Protein AF-A0A1R1XCZ3-F1 (afdb_monomer)

Structure (mmCIF, N/CA/C/O backbone):
data_AF-A0A1R1XCZ3-F1
#
_entry.id   AF-A0A1R1XCZ3-F1
#
loop_
_atom_site.group_PDB
_atom_site.id
_atom_site.type_symbol
_atom_site.label_atom_id
_atom_site.label_alt_id
_atom_site.label_comp_id
_atom_site.label_asym_id
_atom_site.label_entity_id
_atom_site.label_seq_id
_atom_site.pdbx_PDB_ins_code
_atom_site.Cartn_x
_atom_site.Cartn_y
_atom_site.Cartn_z
_atom_site.occupancy
_atom_site.B_iso_or_equiv
_atom_site.auth_seq_id
_atom_site.auth_comp_id
_atom_site.auth_asym_id
_atom_site.auth_atom_id
_atom_site.pdbx_PDB_model_num
ATOM 1 N N . MET A 1 1 ? -17.080 -9.116 -3.476 1.00 47.72 1 MET A N 1
ATOM 2 C CA . MET A 1 1 ? -17.722 -8.743 -2.199 1.00 47.72 1 MET A CA 1
ATOM 3 C C . MET A 1 1 ? -16.732 -7.868 -1.464 1.00 47.72 1 MET A C 1
ATOM 5 O O . MET A 1 1 ? -15.690 -8.380 -1.090 1.00 47.72 1 MET A O 1
ATOM 9 N N . SER A 1 2 ? -16.988 -6.566 -1.358 1.00 59.91 2 SER A N 1
ATOM 10 C CA . SER A 1 2 ? -16.030 -5.644 -0.747 1.00 59.91 2 SER A CA 1
ATOM 11 C C . SER A 1 2 ? -15.953 -5.875 0.763 1.00 59.91 2 SER A C 1
ATOM 13 O O . SER A 1 2 ? -16.991 -5.966 1.418 1.00 59.91 2 SER A O 1
ATOM 15 N N . VAL A 1 3 ? -14.745 -5.990 1.321 1.00 76.75 3 VAL A N 1
ATOM 16 C CA . VAL A 1 3 ? -14.557 -6.176 2.770 1.00 76.75 3 VAL A CA 1
ATOM 17 C C . VAL A 1 3 ? -14.950 -4.888 3.483 1.00 76.75 3 VAL A C 1
ATOM 19 O O . VAL A 1 3 ? -14.201 -3.910 3.471 1.00 76.75 3 VAL A O 1
ATOM 22 N N . ASN A 1 4 ? -16.130 -4.905 4.097 1.00 72.69 4 ASN A N 1
ATOM 23 C CA . ASN A 1 4 ? -16.708 -3.773 4.804 1.00 72.69 4 ASN A CA 1
ATOM 24 C C . ASN A 1 4 ? -16.587 -4.026 6.312 1.00 72.69 4 ASN A C 1
ATOM 26 O O . ASN A 1 4 ? -17.414 -4.713 6.901 1.00 72.69 4 ASN A O 1
ATOM 30 N N . LYS A 1 5 ? -15.491 -3.543 6.899 1.00 81.69 5 LYS A N 1
ATOM 31 C CA . LYS A 1 5 ? -15.247 -3.553 8.348 1.00 81.69 5 LYS A CA 1
ATOM 32 C C . LYS A 1 5 ? -15.226 -2.118 8.852 1.00 81.69 5 LYS A C 1
ATOM 34 O O . LYS A 1 5 ? -14.795 -1.219 8.122 1.00 81.69 5 LYS A O 1
ATOM 39 N N . THR A 1 6 ? -15.649 -1.924 10.092 1.00 86.31 6 THR A N 1
ATOM 40 C CA . THR A 1 6 ? -15.598 -0.629 10.779 1.00 86.31 6 THR A CA 1
ATOM 41 C C . THR A 1 6 ? -14.154 -0.191 11.040 1.00 86.31 6 THR A C 1
ATOM 43 O O . THR A 1 6 ? -13.223 -0.998 11.017 1.00 86.31 6 THR A O 1
ATOM 46 N N . GLU A 1 7 ? -13.935 1.105 11.281 1.00 85.00 7 GLU A N 1
ATOM 47 C CA . GLU A 1 7 ? -12.593 1.610 11.601 1.00 85.00 7 GLU A CA 1
ATOM 48 C C . GLU A 1 7 ? -12.005 0.965 12.861 1.00 85.00 7 GLU A C 1
ATOM 50 O O . GLU A 1 7 ? -10.797 0.750 12.924 1.00 85.00 7 GLU A O 1
ATOM 55 N N . ASP A 1 8 ? -12.849 0.630 13.837 1.00 86.88 8 ASP A N 1
ATOM 56 C CA . ASP A 1 8 ? -12.435 -0.014 15.083 1.00 86.88 8 ASP A CA 1
ATOM 57 C C . ASP A 1 8 ? -11.948 -1.451 14.843 1.00 86.88 8 ASP A C 1
ATOM 59 O O . ASP A 1 8 ? -10.844 -1.815 15.247 1.00 86.88 8 ASP A O 1
ATOM 63 N N . GLU A 1 9 ? -12.681 -2.230 14.041 1.00 87.81 9 GLU A N 1
ATOM 64 C CA . GLU A 1 9 ? -12.241 -3.563 13.610 1.00 87.81 9 GLU A CA 1
ATOM 65 C C . GLU A 1 9 ? -10.927 -3.510 12.826 1.00 87.81 9 GLU A C 1
ATOM 67 O O . GLU A 1 9 ? -10.062 -4.374 12.979 1.00 87.81 9 GLU A O 1
ATOM 72 N N . TRP A 1 10 ? -10.746 -2.487 11.989 1.00 88.44 10 TRP A N 1
ATOM 73 C CA . TRP A 1 10 ? -9.482 -2.287 11.290 1.00 88.44 10 TRP A CA 1
ATOM 74 C C . TRP A 1 10 ? -8.340 -1.960 12.243 1.00 88.44 10 TRP A C 1
ATOM 76 O O . TRP A 1 10 ? -7.253 -2.488 12.046 1.00 88.44 10 TRP A O 1
ATOM 86 N N . ARG A 1 11 ? -8.565 -1.136 13.271 1.00 86.88 11 ARG A N 1
ATOM 87 C CA . ARG A 1 11 ? -7.562 -0.837 14.308 1.00 86.88 11 ARG A CA 1
ATOM 88 C C . ARG A 1 11 ? -7.225 -2.053 15.169 1.00 86.88 11 ARG A C 1
ATOM 90 O O . ARG A 1 11 ? -6.105 -2.135 15.655 1.00 86.88 11 ARG A O 1
ATOM 97 N N . ALA A 1 12 ? -8.166 -2.980 15.345 1.00 87.00 12 ALA A N 1
ATOM 98 C CA . ALA A 1 12 ? -7.936 -4.224 16.074 1.00 87.00 12 ALA A CA 1
ATOM 99 C C . ALA A 1 12 ? -7.111 -5.244 15.268 1.00 87.00 12 ALA A C 1
ATOM 101 O O . ALA A 1 12 ? -6.328 -5.996 15.843 1.00 87.00 12 ALA A O 1
ATOM 102 N N . VAL A 1 13 ? -7.277 -5.280 13.940 1.00 85.88 13 VAL A N 1
ATOM 103 C CA . VAL A 1 13 ? -6.574 -6.229 13.053 1.00 85.88 13 VAL A CA 1
ATOM 104 C C . VAL A 1 13 ? -5.239 -5.676 12.547 1.00 85.88 13 VAL A C 1
ATOM 106 O O . VAL A 1 13 ? -4.276 -6.425 12.390 1.00 85.88 13 VAL A O 1
ATOM 109 N N . LEU A 1 14 ? -5.174 -4.376 12.260 1.00 86.50 14 LEU A N 1
ATOM 110 C CA . LEU A 1 14 ? -4.005 -3.720 11.682 1.00 86.50 14 LEU A CA 1
ATOM 111 C C . LEU A 1 14 ? -3.144 -3.079 12.763 1.00 86.50 14 LEU A C 1
ATOM 113 O O . LEU A 1 14 ? -3.638 -2.462 13.702 1.00 86.50 14 LEU A O 1
ATOM 117 N N . SER A 1 15 ? -1.830 -3.113 12.558 1.00 87.44 15 SER A N 1
ATOM 118 C CA . SER A 1 15 ? -0.923 -2.284 13.353 1.00 87.44 15 SER A CA 1
ATOM 119 C C . SER A 1 15 ? -1.208 -0.791 13.105 1.00 87.44 15 SER A C 1
ATOM 121 O O . SER A 1 15 ? -1.622 -0.433 11.998 1.00 87.44 15 SER A O 1
ATOM 123 N N . PRO A 1 16 ? -0.926 0.114 14.062 1.00 87.69 16 PRO A N 1
ATOM 124 C CA . PRO A 1 16 ? -1.190 1.550 13.908 1.00 87.69 16 PRO A CA 1
ATOM 125 C C . PRO A 1 16 ? -0.598 2.156 12.626 1.00 87.69 16 PRO A C 1
ATOM 127 O 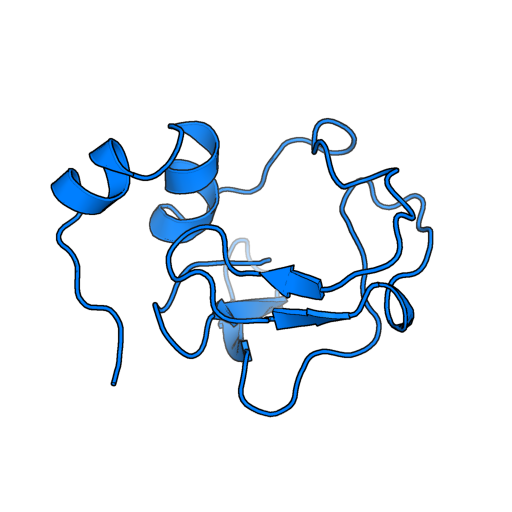O . PRO A 1 16 ? -1.231 2.982 11.970 1.00 87.69 16 PRO A O 1
ATOM 130 N N . GLU A 1 17 ? 0.594 1.705 12.230 1.00 85.38 17 GLU A N 1
ATOM 131 C CA . GLU A 1 17 ? 1.256 2.124 10.991 1.00 85.38 17 GLU A CA 1
ATOM 132 C C . GLU A 1 17 ? 0.519 1.623 9.742 1.00 85.38 17 GLU A C 1
ATOM 134 O O . GLU A 1 17 ? 0.271 2.394 8.818 1.00 85.38 17 GLU A O 1
ATOM 139 N N . GLN A 1 18 ? 0.094 0.356 9.736 1.00 86.12 18 GLN A N 1
ATOM 140 C CA . GLN A 1 18 ? -0.673 -0.230 8.635 1.00 86.12 18 GLN A CA 1
ATOM 141 C C . GLN A 1 18 ? -2.043 0.433 8.495 1.00 86.12 18 GLN A C 1
ATOM 143 O O . GLN A 1 18 ? -2.470 0.714 7.380 1.00 86.12 18 GLN A O 1
ATOM 148 N N . PHE A 1 19 ? -2.717 0.719 9.613 1.00 88.06 19 PHE A N 1
ATOM 149 C CA . PHE A 1 19 ? -3.982 1.448 9.619 1.00 88.06 19 PHE A CA 1
ATOM 150 C C . PHE A 1 19 ? -3.806 2.855 9.038 1.00 88.06 19 PHE A C 1
ATOM 152 O O . PHE A 1 19 ? -4.580 3.278 8.180 1.00 88.06 19 PHE A O 1
ATOM 159 N N . LYS A 1 20 ? -2.749 3.567 9.445 1.00 88.31 20 LYS A N 1
ATOM 160 C CA . LYS A 1 20 ? -2.437 4.897 8.915 1.00 88.31 20 LYS A CA 1
ATOM 161 C C . LYS A 1 20 ? -2.194 4.871 7.404 1.00 88.31 20 LYS A C 1
ATOM 163 O O . LYS A 1 20 ? -2.717 5.728 6.699 1.00 88.31 20 LYS A O 1
ATOM 168 N N . VAL A 1 21 ? -1.457 3.887 6.895 1.00 88.88 21 VAL A N 1
ATOM 169 C CA . VAL A 1 21 ? -1.216 3.754 5.450 1.00 88.88 21 VAL A CA 1
ATOM 170 C C . VAL A 1 21 ? -2.501 3.368 4.715 1.00 88.88 21 VAL A C 1
ATOM 172 O O . VAL A 1 21 ? -2.978 4.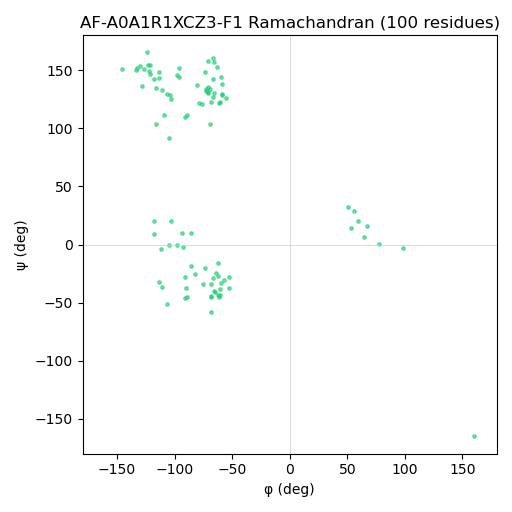134 3.886 1.00 88.88 21 VAL A O 1
ATOM 175 N N . LEU A 1 22 ? -3.126 2.243 5.078 1.00 88.56 22 LEU A N 1
ATOM 176 C CA . LEU A 1 22 ? -4.272 1.673 4.358 1.00 88.56 22 LEU A CA 1
ATOM 177 C C . LEU A 1 22 ? -5.553 2.508 4.456 1.00 88.56 22 LEU A C 1
ATOM 179 O O . LEU A 1 22 ? -6.351 2.492 3.520 1.00 88.56 22 LEU A O 1
ATOM 183 N N . ARG A 1 23 ? -5.805 3.177 5.588 1.00 88.00 23 ARG A N 1
ATOM 184 C CA . ARG A 1 23 ? -7.073 3.885 5.846 1.00 88.00 23 ARG A CA 1
ATOM 185 C C . ARG A 1 23 ? -6.928 5.399 5.876 1.00 88.00 23 ARG A C 1
ATOM 187 O O . ARG A 1 23 ? -7.810 6.081 5.370 1.00 88.00 23 ARG A O 1
ATOM 194 N N . GLN A 1 24 ? -5.821 5.929 6.393 1.00 87.19 24 GLN A N 1
ATOM 195 C C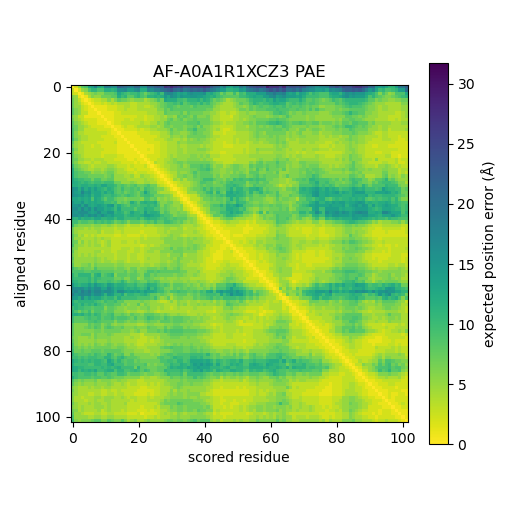A . GLN A 1 24 ? -5.596 7.382 6.441 1.00 87.19 24 GLN A CA 1
ATOM 196 C C . GLN A 1 24 ? -4.810 7.918 5.236 1.00 87.19 24 GLN A C 1
ATOM 198 O O . GLN A 1 24 ? -4.387 9.072 5.265 1.00 87.19 24 GLN A O 1
ATOM 203 N N . LYS A 1 25 ? -4.593 7.094 4.196 1.00 84.25 25 LYS A N 1
ATOM 204 C CA . LYS A 1 25 ? -3.775 7.427 3.014 1.00 84.25 25 LYS A CA 1
ATOM 205 C C . LYS A 1 25 ? -2.390 7.968 3.386 1.00 84.25 25 LYS A C 1
ATOM 207 O O . LYS A 1 25 ? -1.842 8.859 2.739 1.00 84.25 25 LYS A O 1
ATOM 212 N N . GLY A 1 26 ? -1.850 7.479 4.501 1.00 82.62 26 GLY A N 1
ATOM 213 C CA . GLY A 1 26 ? -0.524 7.845 4.958 1.00 82.62 26 GLY A CA 1
ATOM 214 C C . GLY A 1 26 ? 0.540 7.187 4.091 1.00 82.62 26 GLY A C 1
ATOM 215 O O . GLY A 1 26 ? 0.378 6.062 3.635 1.00 82.62 26 GLY A O 1
ATOM 216 N N . THR A 1 27 ? 1.671 7.857 3.925 1.00 81.81 27 THR A N 1
ATOM 217 C CA . THR A 1 27 ? 2.855 7.261 3.300 1.00 81.81 27 THR A CA 1
ATOM 218 C C . THR A 1 27 ? 3.865 6.926 4.391 1.00 81.81 27 THR A C 1
ATOM 220 O O . THR A 1 27 ? 4.175 7.769 5.239 1.00 81.81 27 THR A O 1
ATOM 223 N N . GLU A 1 28 ? 4.355 5.686 4.409 1.00 80.25 28 GLU A N 1
ATOM 224 C CA . GLU A 1 28 ? 5.432 5.290 5.321 1.00 80.25 28 GLU A CA 1
ATOM 225 C C . GLU A 1 28 ? 6.735 6.030 4.984 1.00 80.25 28 GLU A C 1
ATOM 227 O O . GLU A 1 28 ? 6.935 6.485 3.855 1.00 80.25 28 GLU A O 1
ATOM 232 N N . ARG A 1 29 ? 7.645 6.154 5.956 1.00 78.44 29 ARG A N 1
ATOM 233 C CA . ARG A 1 29 ? 8.957 6.767 5.705 1.00 78.44 29 ARG A CA 1
ATOM 234 C C . ARG A 1 29 ? 9.778 5.887 4.749 1.00 78.44 29 ARG A C 1
ATOM 236 O O . ARG A 1 29 ? 9.751 4.662 4.890 1.00 78.44 29 ARG A O 1
ATOM 243 N N . PRO A 1 30 ? 10.551 6.485 3.826 1.00 75.75 30 PRO A N 1
ATOM 244 C CA . PRO A 1 30 ? 11.375 5.717 2.901 1.00 75.75 30 PRO A CA 1
ATOM 245 C C . PRO A 1 30 ? 12.387 4.849 3.660 1.00 75.75 30 PRO A C 1
ATOM 247 O O . PRO A 1 30 ? 12.927 5.268 4.684 1.00 75.75 30 PRO A O 1
ATOM 250 N N . PHE A 1 31 ? 12.654 3.649 3.140 1.00 69.81 31 PHE A N 1
ATOM 251 C CA . PHE A 1 31 ? 13.596 2.651 3.674 1.00 69.81 31 PHE A CA 1
ATOM 252 C C . PHE A 1 31 ? 13.249 2.049 5.047 1.00 69.81 31 PHE A C 1
ATOM 254 O O . PHE A 1 31 ? 14.039 1.265 5.570 1.00 69.81 31 PHE A O 1
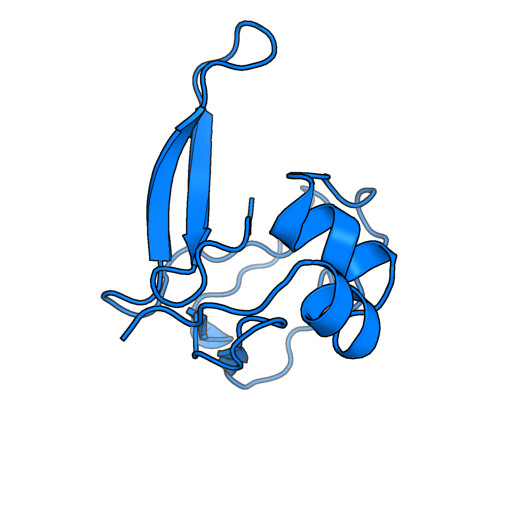ATOM 261 N N . VAL A 1 32 ? 12.079 2.357 5.616 1.00 74.62 32 VAL A N 1
ATOM 262 C CA . VAL A 1 32 ? 11.641 1.804 6.914 1.00 74.62 32 VAL A CA 1
ATOM 263 C C . VAL A 1 32 ? 10.831 0.514 6.746 1.00 74.62 32 VAL A 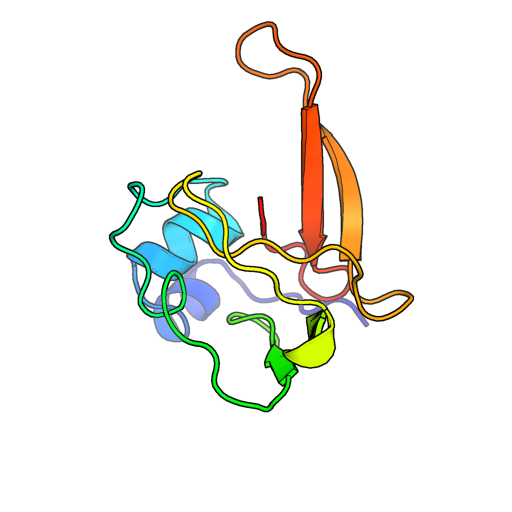C 1
ATOM 265 O O . VAL A 1 32 ? 10.871 -0.362 7.611 1.00 74.62 32 VAL A O 1
ATOM 268 N N . GLY A 1 33 ? 10.144 0.354 5.614 1.00 70.44 33 GLY A N 1
ATOM 269 C CA . GLY A 1 33 ? 9.290 -0.797 5.347 1.00 70.44 33 GLY A CA 1
ATOM 270 C C . GLY A 1 33 ? 10.023 -2.138 5.404 1.00 70.44 33 GLY A C 1
ATOM 271 O O . GLY A 1 33 ? 11.008 -2.375 4.700 1.00 70.44 33 GLY A O 1
ATOM 272 N N . LYS A 1 34 ? 9.474 -3.086 6.178 1.00 70.00 34 LYS A N 1
ATOM 273 C CA . LYS A 1 34 ? 9.975 -4.474 6.303 1.00 70.00 34 LYS A CA 1
ATOM 274 C C . LYS A 1 34 ? 10.140 -5.172 4.947 1.00 70.00 34 LYS A C 1
ATOM 276 O O . LYS A 1 34 ? 10.971 -6.068 4.798 1.00 70.00 34 LYS A O 1
ATOM 281 N N . TYR A 1 35 ? 9.340 -4.773 3.960 1.00 69.44 35 TYR A N 1
ATOM 282 C CA . TYR A 1 35 ? 9.347 -5.348 2.621 1.00 69.44 35 TYR A CA 1
ATOM 283 C C . TYR A 1 35 ? 10.158 -4.547 1.604 1.00 69.44 35 TYR A C 1
ATOM 285 O O . TYR A 1 35 ? 10.262 -5.001 0.471 1.00 69.44 35 TYR A O 1
ATOM 293 N N . THR A 1 36 ? 10.776 -3.419 1.957 1.00 64.94 36 THR A N 1
ATOM 294 C CA . THR A 1 36 ? 11.524 -2.599 0.991 1.00 64.94 36 THR A CA 1
ATOM 295 C C . THR A 1 36 ? 12.712 -3.359 0.391 1.00 64.94 36 THR A C 1
ATOM 297 O O . THR A 1 36 ? 12.880 -3.361 -0.823 1.00 64.94 36 THR A O 1
ATOM 300 N N . ASN A 1 37 ? 13.474 -4.093 1.211 1.00 64.12 37 ASN A N 1
ATOM 301 C CA . ASN A 1 37 ? 14.649 -4.859 0.762 1.00 64.12 37 ASN A CA 1
ATOM 302 C C . ASN A 1 37 ? 14.430 -6.378 0.676 1.00 64.12 37 ASN A C 1
ATOM 304 O O . ASN A 1 37 ? 15.351 -7.105 0.312 1.00 64.12 37 ASN A O 1
ATOM 308 N N . LYS A 1 38 ? 13.234 -6.880 1.008 1.00 72.06 38 LYS A N 1
ATOM 309 C CA . LYS A 1 38 ? 12.944 -8.317 0.901 1.00 72.06 38 LYS A CA 1
ATOM 310 C C . LYS A 1 38 ? 12.796 -8.737 -0.555 1.00 72.06 38 LYS A C 1
ATOM 312 O O . LYS A 1 38 ? 12.025 -8.131 -1.290 1.00 72.06 38 LYS A O 1
ATOM 317 N N . THR A 1 39 ? 13.451 -9.818 -0.942 1.00 66.38 39 THR A N 1
ATOM 318 C CA . THR A 1 39 ? 13.316 -10.445 -2.268 1.00 66.38 39 THR A CA 1
ATOM 319 C C . THR A 1 39 ? 12.770 -11.865 -2.171 1.00 66.38 39 THR A C 1
ATOM 321 O O . THR A 1 39 ? 12.952 -12.648 -3.094 1.00 66.38 39 THR A O 1
ATOM 324 N N . ASP A 1 40 ? 12.118 -12.199 -1.054 1.00 75.31 40 ASP A N 1
ATOM 325 C CA . ASP A 1 40 ? 11.546 -13.527 -0.840 1.00 75.31 40 ASP A CA 1
ATOM 326 C C . ASP A 1 40 ? 10.525 -13.867 -1.932 1.00 75.31 40 ASP A C 1
ATOM 328 O O . ASP A 1 40 ? 9.706 -13.024 -2.330 1.00 75.31 40 ASP A O 1
ATOM 332 N N . GLU A 1 41 ? 10.576 -15.113 -2.398 1.00 80.19 41 GLU A N 1
ATOM 333 C CA . GLU A 1 41 ? 9.620 -15.651 -3.355 1.00 80.19 41 GLU A CA 1
ATOM 334 C C . GLU A 1 41 ? 8.258 -15.863 -2.687 1.00 80.19 41 GLU A C 1
ATOM 336 O O . GLU A 1 41 ? 8.158 -16.434 -1.601 1.00 80.19 41 GLU A O 1
ATOM 341 N N . GLY A 1 42 ? 7.190 -15.377 -3.320 1.00 87.06 42 GLY A N 1
ATOM 342 C CA . GLY A 1 42 ? 5.843 -15.475 -2.777 1.00 87.06 42 GLY A CA 1
ATOM 343 C C . GLY A 1 42 ? 4.864 -14.478 -3.384 1.00 87.06 42 GLY A C 1
ATOM 344 O O . GLY A 1 42 ? 5.099 -13.872 -4.431 1.00 87.06 42 GLY A O 1
ATOM 345 N N . THR A 1 43 ? 3.734 -14.311 -2.705 1.00 88.75 43 THR A N 1
ATOM 346 C CA . THR A 1 43 ? 2.696 -13.345 -3.076 1.00 88.75 43 THR A CA 1
ATOM 347 C C . THR A 1 43 ? 2.574 -12.299 -1.975 1.00 88.75 43 THR A C 1
ATOM 349 O O . THR A 1 43 ? 2.587 -12.623 -0.790 1.00 88.75 43 THR A O 1
ATOM 352 N N . TYR A 1 44 ? 2.507 -11.034 -2.374 1.00 88.44 44 TYR A N 1
ATOM 353 C CA . TYR A 1 44 ? 2.266 -9.906 -1.490 1.00 88.44 44 TYR A CA 1
ATOM 354 C C . TYR A 1 44 ? 0.765 -9.701 -1.392 1.00 88.44 44 TYR A C 1
ATOM 356 O O . TYR A 1 44 ? 0.112 -9.302 -2.362 1.00 88.44 44 TYR A O 1
ATOM 364 N N . ASN A 1 45 ? 0.229 -9.985 -0.214 1.00 90.94 45 ASN A N 1
ATOM 365 C CA . ASN A 1 45 ? -1.192 -9.889 0.059 1.00 90.94 45 ASN A CA 1
ATOM 366 C C . ASN A 1 45 ? -1.510 -8.543 0.719 1.00 90.94 45 ASN A C 1
ATOM 368 O O . ASN A 1 45 ? -0.673 -7.938 1.392 1.00 90.94 45 ASN A O 1
ATOM 372 N N . CYS A 1 46 ? -2.733 -8.060 0.520 1.00 89.38 46 CYS A N 1
ATOM 373 C CA . CYS A 1 46 ? -3.232 -6.878 1.202 1.00 89.38 46 CYS A CA 1
ATOM 374 C C . CYS A 1 46 ? -3.230 -7.125 2.712 1.00 89.38 46 CYS A C 1
ATOM 376 O O . CYS A 1 46 ? -3.928 -8.020 3.175 1.00 89.38 46 CYS A O 1
ATOM 378 N N . ALA A 1 47 ? -2.538 -6.289 3.487 1.00 86.38 47 ALA A N 1
ATOM 379 C CA . ALA A 1 47 ? -2.480 -6.457 4.940 1.00 86.38 47 ALA A CA 1
ATOM 380 C C . ALA A 1 47 ? -3.850 -6.326 5.639 1.00 86.38 47 ALA A C 1
ATOM 382 O O . ALA A 1 47 ? -3.979 -6.725 6.788 1.00 86.38 47 ALA A O 1
ATOM 383 N N . GLY A 1 48 ? -4.872 -5.775 4.968 1.00 84.50 48 GLY A N 1
ATOM 384 C CA . GLY A 1 48 ? -6.227 -5.698 5.518 1.00 84.50 48 GLY A CA 1
ATOM 385 C C . GLY A 1 48 ? -7.131 -6.887 5.178 1.00 84.50 48 GLY A C 1
ATOM 386 O O . GLY A 1 48 ? -7.862 -7.383 6.030 1.00 84.50 48 GLY A O 1
ATOM 387 N N . CYS A 1 49 ? -7.155 -7.317 3.920 1.00 87.06 49 CYS A N 1
ATOM 388 C CA . CYS A 1 49 ? -8.118 -8.325 3.456 1.00 87.06 49 CYS A CA 1
ATOM 389 C C . CYS A 1 49 ? -7.479 -9.617 2.956 1.00 87.06 49 CYS A C 1
ATOM 391 O O . CYS A 1 49 ? -8.167 -10.415 2.323 1.00 87.06 49 CYS A O 1
ATOM 393 N N . ASP A 1 50 ? -6.170 -9.775 3.153 1.00 87.50 50 ASP A N 1
ATOM 394 C CA . ASP A 1 50 ? -5.368 -10.927 2.731 1.00 87.50 50 ASP A CA 1
ATOM 395 C C . ASP A 1 50 ? -5.484 -11.286 1.242 1.00 87.50 50 ASP A C 1
ATOM 397 O O . ASP A 1 50 ? -5.037 -12.340 0.796 1.00 87.50 50 ASP A O 1
ATOM 401 N N . THR A 1 51 ? -6.040 -10.385 0.432 1.00 89.81 51 THR A N 1
ATOM 402 C CA . THR A 1 51 ? -6.212 -10.594 -1.005 1.00 89.81 51 THR A CA 1
ATOM 403 C C . THR A 1 51 ? -4.856 -10.491 -1.696 1.00 89.81 51 THR A C 1
ATOM 405 O O . THR A 1 51 ? -4.116 -9.547 -1.412 1.00 89.81 51 THR A O 1
ATOM 408 N N . PRO A 1 52 ? -4.506 -11.418 -2.599 1.00 91.19 52 PRO A N 1
ATOM 409 C CA . PRO A 1 52 ? -3.226 -11.386 -3.294 1.00 91.19 52 PRO A CA 1
ATOM 410 C C . PRO A 1 52 ? -3.167 -10.186 -4.254 1.00 91.19 52 PRO A C 1
ATOM 412 O O . PRO A 1 52 ? -4.015 -10.056 -5.133 1.00 91.19 52 PRO A O 1
ATOM 415 N N . LEU A 1 53 ? -2.172 -9.306 -4.084 1.00 90.25 53 LEU A N 1
ATOM 416 C CA . LEU A 1 53 ? -2.023 -8.062 -4.856 1.00 90.25 53 LEU A CA 1
ATOM 417 C C . LEU A 1 53 ? -0.886 -8.138 -5.877 1.00 90.25 53 LEU A C 1
ATOM 419 O O . LEU A 1 53 ? -1.086 -7.841 -7.053 1.00 90.25 53 LEU A O 1
ATOM 423 N N . TYR A 1 54 ? 0.306 -8.541 -5.435 1.00 89.69 54 TYR A N 1
ATOM 424 C CA . TYR A 1 54 ? 1.516 -8.553 -6.262 1.00 89.69 54 TYR A CA 1
ATOM 425 C C . TYR A 1 54 ? 2.253 -9.878 -6.125 1.00 89.69 54 TYR A C 1
ATOM 427 O O . TYR A 1 54 ? 2.202 -10.521 -5.078 1.00 89.69 54 TYR A O 1
ATOM 435 N N . LYS A 1 55 ? 2.979 -10.283 -7.165 1.00 89.06 55 LYS A N 1
ATOM 436 C CA . LYS A 1 55 ? 3.864 -11.451 -7.106 1.00 89.06 55 LYS A CA 1
ATOM 437 C C . LYS A 1 55 ? 5.293 -10.988 -6.847 1.00 89.06 55 LYS A C 1
ATOM 439 O O . LYS A 1 55 ? 5.709 -9.947 -7.342 1.00 89.06 55 LYS A O 1
ATOM 444 N N . SER A 1 56 ? 6.079 -11.768 -6.112 1.00 86.69 56 SER A N 1
ATOM 445 C CA . SER A 1 56 ? 7.512 -11.492 -5.936 1.00 86.69 56 SER A CA 1
ATOM 446 C C . SER A 1 56 ? 8.265 -11.420 -7.261 1.00 86.69 56 SER A C 1
ATOM 448 O O . SER A 1 56 ? 9.196 -10.636 -7.385 1.00 86.69 56 SER A O 1
ATOM 450 N N . THR A 1 57 ? 7.821 -12.171 -8.270 1.00 85.62 57 THR A N 1
ATOM 451 C CA . THR A 1 57 ? 8.393 -12.165 -9.623 1.00 85.62 57 THR A CA 1
ATOM 452 C C . THR A 1 57 ? 8.249 -10.820 -10.329 1.00 85.62 57 THR A C 1
ATOM 454 O O . THR A 1 57 ? 9.023 -10.526 -11.233 1.00 85.62 57 THR A O 1
ATOM 457 N N . THR A 1 58 ? 7.255 -10.010 -9.945 1.00 85.81 58 THR A N 1
ATOM 458 C CA . THR A 1 58 ? 7.029 -8.681 -10.529 1.00 85.81 58 THR A CA 1
ATOM 459 C C . THR A 1 58 ? 7.722 -7.575 -9.740 1.00 85.81 58 THR A C 1
ATOM 461 O O . THR A 1 58 ? 7.670 -6.402 -10.115 1.00 85.81 58 THR A O 1
ATOM 464 N N . LYS A 1 59 ? 8.383 -7.939 -8.638 1.00 83.38 59 LYS A N 1
ATOM 465 C CA . LYS A 1 59 ? 9.136 -7.022 -7.798 1.00 83.38 59 LYS A CA 1
ATOM 466 C C . LYS A 1 59 ? 10.499 -6.744 -8.408 1.00 83.38 59 LYS A C 1
ATOM 468 O O . LYS A 1 59 ? 11.200 -7.660 -8.826 1.00 83.38 59 LYS A O 1
ATOM 473 N N . PHE A 1 60 ? 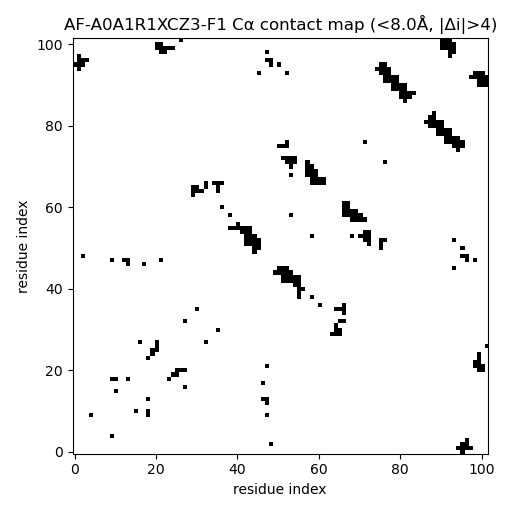10.912 -5.485 -8.376 1.00 81.25 60 PHE A N 1
ATOM 474 C CA . PHE A 1 60 ? 12.248 -5.086 -8.799 1.00 81.25 60 PHE A CA 1
ATOM 475 C C . PHE A 1 60 ? 12.878 -4.148 -7.773 1.00 81.25 60 PHE A C 1
ATOM 477 O O . PHE A 1 60 ? 12.192 -3.431 -7.042 1.00 81.25 60 PHE A O 1
ATOM 484 N N . LYS A 1 61 ? 14.210 -4.192 -7.677 1.00 73.38 61 LYS A N 1
ATOM 485 C CA . LYS A 1 61 ? 14.955 -3.380 -6.717 1.00 73.38 61 LYS A CA 1
ATOM 486 C C . LYS A 1 61 ? 15.086 -1.958 -7.250 1.00 73.38 61 LYS A C 1
ATOM 488 O O . LYS A 1 61 ? 15.672 -1.739 -8.306 1.00 73.38 61 LYS A O 1
ATOM 493 N N . THR A 1 62 ? 14.591 -1.002 -6.483 1.00 72.88 62 THR A N 1
ATOM 494 C CA . THR A 1 62 ? 14.715 0.429 -6.756 1.00 72.88 62 THR A CA 1
ATOM 495 C C . THR A 1 62 ? 15.381 1.126 -5.578 1.00 72.88 62 THR A C 1
ATOM 497 O O . THR A 1 62 ? 15.319 0.676 -4.435 1.00 72.88 62 THR A O 1
ATOM 500 N N . SER A 1 63 ? 16.020 2.258 -5.852 1.00 70.38 63 SER A N 1
ATOM 501 C CA . SER A 1 63 ? 16.541 3.180 -4.839 1.00 70.38 63 SER A CA 1
ATOM 502 C C . SER A 1 63 ? 15.483 4.177 -4.349 1.00 70.38 63 SER A C 1
ATOM 504 O O . SER A 1 63 ? 15.824 5.114 -3.634 1.00 70.38 63 SER A O 1
ATOM 506 N N . CYS A 1 64 ? 14.204 3.999 -4.707 1.00 67.81 64 CYS A N 1
ATOM 507 C CA . CYS A 1 64 ? 13.155 4.958 -4.360 1.00 67.81 64 CYS A CA 1
ATOM 508 C C . CYS A 1 64 ? 12.759 4.916 -2.876 1.00 67.81 64 CYS A C 1
ATOM 510 O O . CYS A 1 6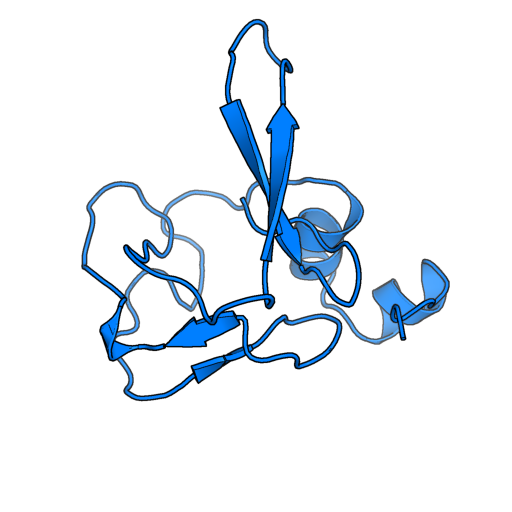4 ? 12.221 5.897 -2.382 1.00 67.81 64 CYS A O 1
ATOM 512 N N . GLY A 1 65 ? 13.048 3.822 -2.160 1.00 72.12 65 GLY A N 1
ATOM 513 C CA . GLY A 1 65 ? 12.777 3.688 -0.723 1.00 72.12 65 GLY A CA 1
ATOM 514 C C . GLY A 1 65 ? 11.496 2.935 -0.357 1.00 72.12 65 GLY A C 1
ATOM 515 O O . GLY A 1 65 ? 11.289 2.670 0.827 1.00 72.12 65 GLY A O 1
ATOM 516 N N . TRP A 1 66 ? 10.697 2.513 -1.342 1.00 79.44 66 TRP A N 1
ATOM 517 C CA . TRP A 1 66 ? 9.475 1.719 -1.158 1.00 79.44 66 TRP A CA 1
ATOM 518 C C . TRP A 1 66 ? 9.457 0.491 -2.081 1.00 79.44 66 TRP A C 1
ATOM 520 O O . TRP A 1 66 ? 10.092 0.503 -3.141 1.00 79.44 66 TRP A O 1
ATOM 530 N N . PRO A 1 67 ? 8.748 -0.590 -1.708 1.00 79.44 67 PRO A N 1
ATOM 531 C CA . PRO A 1 67 ? 8.659 -1.783 -2.542 1.00 79.44 67 PRO A CA 1
ATOM 532 C C . PRO A 1 67 ? 8.003 -1.458 -3.890 1.00 79.44 67 PRO A C 1
ATOM 534 O O . PRO A 1 67 ? 6.874 -0.981 -3.947 1.00 79.44 67 PRO A O 1
ATOM 537 N N . SER A 1 68 ? 8.728 -1.721 -4.978 1.00 82.94 68 SER A N 1
ATOM 538 C CA . SER A 1 68 ? 8.297 -1.407 -6.342 1.00 82.94 68 SER A CA 1
ATOM 539 C C . SER A 1 68 ? 7.992 -2.683 -7.126 1.00 82.94 68 SER A C 1
ATOM 541 O O . SER A 1 68 ? 8.779 -3.633 -7.122 1.00 82.94 68 SER A O 1
ATOM 543 N N . PHE A 1 69 ? 6.849 -2.688 -7.810 1.00 85.81 69 PHE A N 1
ATOM 544 C CA . PHE A 1 69 ? 6.380 -3.793 -8.643 1.00 85.81 69 PHE A CA 1
ATOM 545 C C . PHE A 1 69 ? 6.008 -3.252 -10.018 1.00 85.81 69 PHE A C 1
ATOM 547 O O . PHE A 1 69 ? 5.385 -2.196 -10.108 1.00 85.81 69 PHE A O 1
ATOM 554 N N . PHE A 1 70 ? 6.404 -3.944 -11.086 1.00 84.06 70 PHE A N 1
ATOM 555 C CA . PHE A 1 70 ? 6.067 -3.510 -12.446 1.00 84.06 70 PHE A CA 1
ATOM 556 C C . PHE A 1 70 ? 4.692 -4.019 -12.895 1.00 84.06 70 PHE A C 1
ATOM 558 O O . PHE A 1 70 ? 4.111 -3.469 -13.825 1.00 84.06 70 PHE A O 1
ATOM 565 N N . ASP A 1 71 ? 4.166 -5.051 -12.231 1.00 85.88 71 ASP A N 1
ATOM 566 C CA . ASP A 1 71 ? 2.891 -5.678 -12.568 1.00 85.88 71 ASP A CA 1
ATOM 567 C C . ASP A 1 71 ? 2.160 -6.154 -11.303 1.00 85.88 71 ASP A C 1
ATOM 569 O O . ASP A 1 71 ? 2.781 -6.471 -10.279 1.00 85.88 71 ASP A O 1
ATOM 573 N N . SER A 1 72 ? 0.832 -6.180 -11.381 1.00 89.06 72 SER A N 1
ATOM 574 C CA . SER A 1 72 ? -0.107 -6.494 -10.304 1.00 89.06 72 SER A CA 1
ATOM 575 C C . SER A 1 72 ? -1.048 -7.600 -10.749 1.00 89.06 72 SER A C 1
ATOM 577 O O . SER A 1 72 ? -1.421 -7.663 -11.917 1.00 89.06 72 SER A O 1
ATOM 579 N N . ILE A 1 73 ? -1.546 -8.399 -9.810 1.00 89.31 73 ILE A N 1
ATOM 580 C CA . ILE A 1 73 ? -2.515 -9.447 -10.126 1.00 89.31 73 ILE A CA 1
ATOM 581 C C . ILE A 1 73 ? -3.767 -8.820 -10.779 1.00 89.31 73 ILE A C 1
ATOM 583 O O . ILE A 1 73 ? -4.320 -7.855 -10.236 1.00 89.31 73 ILE A O 1
ATOM 587 N N . PRO A 1 74 ? -4.226 -9.336 -11.938 1.00 87.88 74 PRO A N 1
ATOM 588 C CA . PRO A 1 74 ? -5.365 -8.773 -12.655 1.00 87.88 74 PRO A CA 1
ATOM 589 C C . PRO A 1 74 ? -6.612 -8.686 -11.769 1.00 87.88 74 PRO A C 1
ATOM 591 O O . PRO A 1 74 ? -7.029 -9.675 -11.172 1.00 87.88 74 PRO A O 1
ATOM 594 N N . GLY A 1 75 ? -7.200 -7.491 -11.674 1.00 87.56 75 GLY A N 1
ATOM 595 C CA . GLY A 1 75 ? -8.390 -7.232 -10.855 1.00 87.56 75 GLY A CA 1
ATOM 596 C C . GLY A 1 75 ? -8.139 -7.092 -9.348 1.00 87.56 75 GLY A C 1
ATOM 597 O O . GLY A 1 75 ? -9.088 -6.853 -8.606 1.00 87.56 75 GLY A O 1
ATOM 598 N N . ALA A 1 76 ? -6.893 -7.203 -8.875 1.00 89.75 76 ALA A N 1
ATOM 599 C CA . ALA A 1 76 ? -6.574 -7.074 -7.451 1.00 89.75 76 ALA A CA 1
ATOM 600 C C . ALA A 1 76 ? -6.442 -5.613 -6.978 1.00 89.75 76 ALA A C 1
ATOM 602 O O . ALA A 1 76 ? -6.652 -5.315 -5.796 1.00 89.75 76 ALA A O 1
ATOM 603 N N . ILE A 1 77 ? -6.115 -4.697 -7.895 1.00 92.19 77 ILE A N 1
ATOM 604 C CA . ILE A 1 77 ? -5.931 -3.269 -7.619 1.00 92.19 77 ILE A CA 1
ATOM 605 C C . ILE A 1 77 ? -6.860 -2.401 -8.470 1.00 92.19 77 ILE A C 1
ATOM 607 O O . ILE A 1 77 ? -7.181 -2.740 -9.609 1.00 92.19 77 ILE A O 1
ATOM 611 N N . VAL A 1 78 ? -7.249 -1.256 -7.918 1.00 90.94 78 VAL A N 1
ATOM 612 C CA . VAL A 1 78 ? -7.977 -0.185 -8.604 1.00 90.94 78 VAL A CA 1
ATOM 613 C C . VAL A 1 78 ? -7.107 1.062 -8.589 1.00 90.94 78 VAL A C 1
ATOM 615 O O . VAL A 1 78 ? -6.397 1.325 -7.622 1.00 90.94 78 VAL A O 1
ATOM 618 N N . ARG A 1 79 ? -7.140 1.812 -9.688 1.00 91.75 79 ARG A N 1
ATOM 619 C CA . ARG A 1 79 ? -6.400 3.059 -9.855 1.00 91.75 79 ARG A CA 1
ATOM 620 C C . ARG A 1 79 ? -7.375 4.227 -9.768 1.00 91.75 79 ARG A C 1
ATOM 622 O O . ARG A 1 79 ? -8.390 4.217 -10.459 1.00 91.75 79 ARG A O 1
ATOM 629 N N . HIS A 1 80 ? -7.056 5.212 -8.943 1.00 88.25 80 HIS A N 1
ATOM 630 C CA . HIS A 1 80 ? -7.793 6.458 -8.786 1.00 88.25 80 HIS A CA 1
ATOM 631 C C . HIS A 1 80 ? -6.880 7.639 -9.090 1.00 88.25 80 HIS A C 1
ATOM 633 O O . HIS A 1 80 ? -5.682 7.604 -8.825 1.00 88.25 80 HIS A O 1
ATOM 639 N N . GLU A 1 81 ? -7.439 8.700 -9.654 1.00 89.50 81 GLU A N 1
ATOM 640 C CA . GLU A 1 81 ? -6.697 9.936 -9.874 1.00 89.50 81 GLU A CA 1
ATOM 641 C C . GLU A 1 81 ? -6.552 10.687 -8.545 1.00 89.50 81 GLU A C 1
ATOM 643 O O . GLU A 1 81 ? -7.544 11.044 -7.909 1.00 89.50 81 GLU A O 1
ATOM 648 N N . ASP A 1 82 ? -5.312 10.934 -8.132 1.00 85.50 82 ASP A N 1
ATOM 649 C CA . ASP A 1 82 ? -4.976 11.733 -6.960 1.00 85.50 82 ASP A CA 1
ATOM 650 C C . ASP A 1 82 ? -4.372 13.062 -7.417 1.00 85.50 82 ASP A C 1
ATOM 652 O O . ASP A 1 82 ? -3.274 13.109 -7.966 1.00 85.50 82 ASP A O 1
ATOM 656 N N . ASN A 1 83 ? -5.111 14.149 -7.195 1.00 85.88 83 ASN A N 1
ATOM 657 C CA . ASN A 1 83 ? -4.691 15.512 -7.541 1.00 85.88 83 ASN A CA 1
ATOM 658 C C . ASN A 1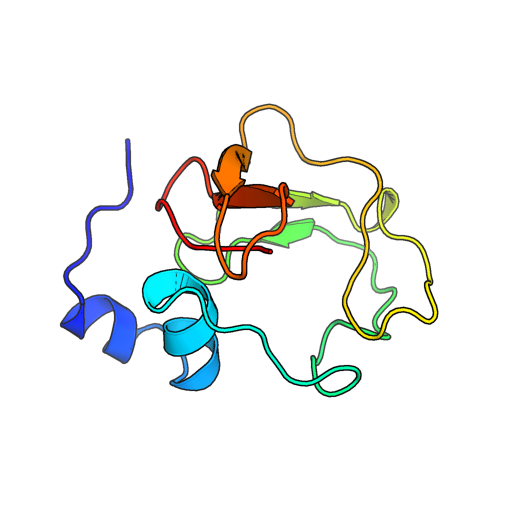 83 ? -4.218 16.307 -6.309 1.00 85.88 83 ASN A C 1
ATOM 660 O O . ASN A 1 83 ? -4.257 17.541 -6.291 1.00 85.88 83 ASN A O 1
ATOM 664 N N . SER A 1 84 ? -3.844 15.609 -5.234 1.00 79.31 84 SER A N 1
ATOM 665 C CA . SER A 1 84 ? -3.397 16.247 -3.999 1.00 79.31 84 SER A CA 1
ATOM 666 C C . SER A 1 84 ? -2.016 16.895 -4.166 1.00 79.31 84 SER A C 1
ATOM 668 O O . SER A 1 84 ? -1.248 16.569 -5.071 1.00 79.31 84 SER A O 1
ATOM 670 N N . LEU A 1 85 ? -1.704 17.869 -3.302 1.00 77.56 85 LEU A N 1
ATOM 671 C CA . LEU A 1 85 ? -0.422 18.595 -3.304 1.00 77.56 85 LEU A CA 1
ATOM 672 C C . LEU A 1 85 ? -0.073 19.273 -4.647 1.00 77.56 85 LEU A C 1
ATOM 674 O O . LEU A 1 85 ? 1.102 19.451 -4.955 1.00 77.56 85 LEU A O 1
ATOM 678 N N . PHE A 1 86 ? -1.082 19.663 -5.436 1.00 83.88 86 PHE A N 1
ATOM 679 C CA . PHE A 1 86 ? -0.916 20.250 -6.776 1.00 83.88 86 PHE A CA 1
ATOM 680 C C . PHE A 1 86 ? -0.181 19.339 -7.779 1.00 83.88 86 PHE A C 1
ATOM 682 O O . PHE A 1 86 ? 0.330 19.814 -8.793 1.00 83.88 86 PHE A O 1
ATOM 689 N N . MET A 1 87 ? -0.141 18.029 -7.525 1.00 82.50 87 MET A N 1
ATOM 690 C CA . MET A 1 87 ? 0.469 17.034 -8.407 1.00 82.50 87 MET A CA 1
ATOM 691 C C . MET A 1 87 ? -0.608 16.112 -8.969 1.00 82.50 87 MET A C 1
ATOM 693 O O . MET A 1 87 ? -1.541 15.757 -8.259 1.00 82.50 87 MET A O 1
ATOM 697 N N . LYS A 1 88 ? -0.466 15.689 -10.230 1.00 88.00 88 LYS A N 1
ATOM 698 C CA . LYS A 1 88 ? -1.303 14.632 -10.813 1.00 88.00 88 LYS A CA 1
ATOM 699 C C . LYS A 1 88 ? -0.631 13.286 -10.592 1.00 88.00 88 LYS A C 1
ATOM 701 O O . LYS A 1 88 ? 0.404 13.007 -11.197 1.00 88.00 88 LYS A O 1
ATOM 706 N N . ARG A 1 89 ? -1.209 12.468 -9.724 1.00 88.94 89 ARG A N 1
ATOM 707 C CA . ARG A 1 89 ? -0.754 11.116 -9.403 1.00 88.94 89 ARG A CA 1
ATOM 708 C C . ARG A 1 89 ? -1.885 10.123 -9.628 1.00 88.94 89 ARG A C 1
ATOM 710 O O . ARG A 1 89 ? -3.048 10.489 -9.779 1.00 88.94 89 ARG A O 1
ATOM 717 N N . THR A 1 90 ? -1.530 8.850 -9.661 1.00 88.94 90 THR A N 1
ATOM 718 C CA . THR A 1 90 ? -2.500 7.762 -9.713 1.00 88.94 90 THR A CA 1
ATOM 719 C C . THR A 1 90 ? -2.353 6.957 -8.437 1.00 88.94 90 THR A C 1
ATOM 721 O O . THR A 1 90 ? -1.395 6.204 -8.300 1.00 88.94 90 THR A O 1
ATOM 724 N N . GLU A 1 91 ? -3.287 7.152 -7.512 1.00 90.12 91 GLU A N 1
ATOM 725 C CA . GLU A 1 91 ? -3.402 6.359 -6.294 1.00 90.12 91 GLU A CA 1
ATOM 726 C C . GLU A 1 91 ? -3.846 4.942 -6.656 1.00 90.12 91 GLU A C 1
ATOM 728 O O . GLU A 1 91 ? -4.787 4.725 -7.421 1.00 90.12 91 GLU A O 1
ATOM 733 N N . ILE A 1 92 ? -3.178 3.963 -6.075 1.00 91.50 92 ILE A N 1
ATOM 734 C CA . ILE A 1 92 ? -3.501 2.556 -6.172 1.00 91.50 92 ILE A CA 1
ATOM 735 C C . ILE A 1 92 ? -4.168 2.144 -4.864 1.00 91.50 92 ILE A C 1
ATOM 737 O O . ILE A 1 92 ? -3.617 2.296 -3.773 1.00 91.50 92 ILE A O 1
ATOM 741 N N . VAL A 1 93 ? -5.358 1.564 -4.975 1.00 91.88 93 VAL A N 1
ATOM 742 C CA . VAL A 1 93 ? -6.097 0.999 -3.845 1.00 91.88 93 VAL A CA 1
ATOM 743 C C . VAL A 1 93 ? -6.378 -0.477 -4.081 1.00 91.88 93 VAL A C 1
ATOM 745 O O . VAL A 1 93 ? -6.453 -0.955 -5.214 1.00 91.88 93 VAL A O 1
ATOM 748 N N . CYS A 1 94 ? -6.552 -1.231 -3.003 1.00 91.19 94 CYS A N 1
ATOM 749 C CA . CYS A 1 94 ? -7.000 -2.612 -3.093 1.00 91.19 94 CYS A CA 1
ATOM 750 C C . CYS A 1 94 ? -8.440 -2.664 -3.620 1.00 91.19 94 CYS A C 1
ATOM 752 O O . CYS A 1 94 ? -9.340 -2.076 -3.020 1.00 91.19 94 CYS A O 1
ATOM 754 N N . ALA A 1 95 ? -8.678 -3.440 -4.681 1.00 90.25 95 ALA A N 1
ATOM 755 C CA . ALA A 1 95 ? -10.007 -3.608 -5.271 1.00 90.25 95 ALA A CA 1
ATOM 756 C C . ALA A 1 95 ? -11.024 -4.234 -4.301 1.00 90.25 95 ALA A C 1
ATOM 758 O O . ALA A 1 95 ? -12.227 -4.013 -4.419 1.00 90.25 95 ALA A O 1
ATOM 759 N N . ASN A 1 96 ? -10.541 -5.025 -3.337 1.00 89.31 96 ASN A N 1
ATOM 760 C CA . ASN A 1 96 ? -11.396 -5.787 -2.437 1.00 89.31 96 ASN A CA 1
ATOM 761 C C . ASN A 1 96 ? -11.791 -5.008 -1.170 1.00 89.31 96 ASN A C 1
ATOM 763 O O . ASN A 1 96 ? -12.956 -5.008 -0.787 1.00 89.31 96 ASN A O 1
ATOM 767 N N . CYS A 1 97 ? -10.854 -4.328 -0.501 1.00 88.50 97 CYS A N 1
ATOM 768 C CA . CYS A 1 97 ? -11.137 -3.612 0.757 1.00 88.50 97 CYS A CA 1
ATOM 769 C C . CYS A 1 97 ? -11.063 -2.081 0.662 1.00 88.50 97 CYS A C 1
ATOM 771 O O . CYS A 1 97 ? -11.308 -1.399 1.664 1.00 88.50 97 CYS A O 1
ATOM 773 N N . GLY A 1 98 ? -10.676 -1.544 -0.500 1.00 86.69 98 GLY A N 1
ATOM 774 C CA . GLY A 1 98 ? -10.468 -0.110 -0.715 1.00 86.69 98 GLY A CA 1
ATOM 775 C C . GLY A 1 98 ? -9.287 0.475 0.063 1.00 86.69 98 GLY A C 1
ATOM 776 O O . GLY A 1 98 ? -9.223 1.684 0.245 1.00 86.69 98 GLY A O 1
ATOM 777 N N . GLY A 1 99 ? -8.387 -0.363 0.587 1.00 87.94 99 GLY A N 1
ATOM 778 C CA . GLY A 1 99 ? -7.213 0.103 1.324 1.00 87.94 99 GLY A CA 1
ATOM 779 C C . GLY A 1 99 ? -6.195 0.769 0.398 1.00 87.94 99 GLY A C 1
ATOM 780 O O . GLY A 1 99 ? -5.903 0.225 -0.666 1.00 87.94 99 GLY A O 1
ATOM 781 N N . HIS A 1 100 ? -5.654 1.910 0.815 1.00 90.38 100 HIS A N 1
ATOM 782 C CA . HIS A 1 100 ? -4.606 2.650 0.112 1.00 90.38 100 HIS A CA 1
ATOM 783 C C . HIS A 1 100 ? -3.288 1.862 0.073 1.00 90.38 100 HIS A C 1
ATOM 785 O O . HIS A 1 100 ? -2.835 1.358 1.102 1.00 90.38 100 HIS A O 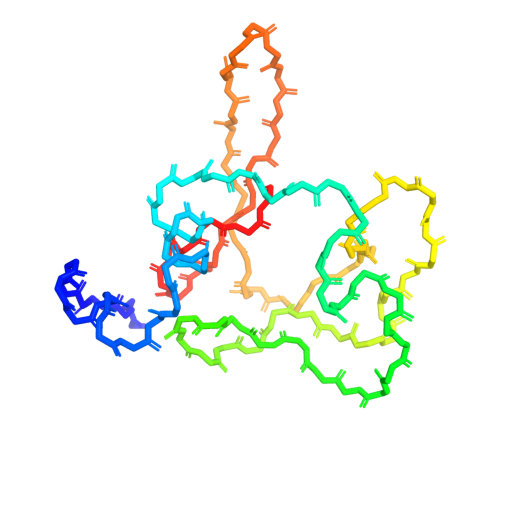1
ATOM 791 N N . LEU A 1 101 ? -2.690 1.737 -1.114 1.00 86.94 101 LEU A N 1
ATOM 792 C CA . LEU A 1 101 ? -1.456 0.977 -1.339 1.00 86.94 101 LEU A CA 1
ATOM 793 C C . LEU A 1 101 ? -0.274 1.870 -1.737 1.00 86.94 101 LEU A C 1
ATOM 795 O O . LEU A 1 101 ? 0.855 1.534 -1.382 1.00 86.94 101 LEU A O 1
ATOM 799 N N . GLY A 1 102 ? -0.521 2.971 -2.453 1.00 84.38 102 GLY A N 1
ATOM 800 C CA . GLY A 1 102 ? 0.505 3.935 -2.866 1.00 84.38 102 GLY A CA 1
ATOM 801 C C . GLY A 1 102 ? 0.082 4.812 -4.028 1.00 84.38 102 GLY A C 1
ATOM 802 O O . GLY A 1 102 ? -1.003 4.552 -4.586 1.00 84.38 102 GLY A O 1
#

pLDDT: mean 83.32, std 8.06, range [47.72, 92.19]

InterPro domains:
  IPR002579 Peptide methionine sulphoxide reductase MrsB domain [PF01641] (14-102)
  IPR002579 Peptide methionine sulphoxide reductase MrsB domain [PS51790] (7-102)
  IPR002579 Peptide methionine sulphoxide reductase MrsB domain [TIGR00357] (5-102)
  IPR011057 Mss4-like superfamily [SSF51316] (4-102)
  IPR028427 Peptide methionine sulfoxide reductase MsrB [PTHR46081] (1-102)

Solvent-accessible surface area (backbone atoms only — not comparable to full-atom values): 6129 Å² total; per-residue (Å²): 128,66,59,85,71,55,73,65,58,41,55,73,74,30,54,75,68,52,36,35,22,28,71,66,68,42,78,79,65,68,67,68,51,86,56,42,84,59,80,68,85,54,70,46,47,38,89,85,71,66,46,63,32,32,45,39,88,33,47,53,95,65,91,82,30,58,70,43,60,85,52,60,43,87,78,30,59,38,78,43,85,34,65,61,96,88,38,89,46,69,34,35,24,34,55,48,56,64,31,40,74,84

Radius of gyration: 13.57 Å; Cα contacts (8 Å, |Δi|>4): 164; chains: 1; bounding box: 34×36×29 Å

Sequence (102 aa):
MSVNKTEDEWRAVLSPEQFKVLRQKGTERPFVGKYTNKTDEGTYNCAGCDTPLYKSTTKFKTSCGWPSFFDSIPGAIVRHEDNSLFMKRTEIVCANCGGHLG

Secondary structure (DSSP, 8-state):
------HHHHHHHS-HHHHHHHHH-PPPPTTT-TTSS---SSEEE-TTT--EEEEGGGEE--SSSS-EES---TTTEEEEEE-GGG--EEEEEETTT--B--

Mean predicted aligned error: 6.1 Å

Foldseek 3Di:
DAPDDDLVVQPVQDPPVLSCVFPVVDDDDFQPDPCLPDLDFDFDARSRPRHGWAGSVQWDHDPPRHTDGPDTDPQQWDWDFDCPPVDTDIWIAGNRHRTTDD

Nearest PDB structures (foldseek):
  6qa0-assembly1_B  TM=9.707E-01  e=1.013E-11  Homo sapiens
  3cxk-assembly1_A  TM=9.665E-01  e=5.345E-11  unclassified
  3e0o-assembly2_A  TM=9.569E-01  e=8.379E-09  Bacillus subtilis
  7e43-assembly2_A  TM=9.544E-01  e=1.589E-08  Helicobacter pylori 26695
  3hch-assembly2_B  TM=9.756E-01  e=2.651E-08  Neisseria meningitidis serogroup A

Organism: NCBI:txid133412